Protein AF-A0A7S3JD37-F1 (afdb_monomer)

Structure (mmCIF, N/CA/C/O backbone):
data_AF-A0A7S3JD37-F1
#
_entry.id   AF-A0A7S3JD37-F1
#
loop_
_atom_site.group_PDB
_atom_site.id
_atom_site.type_symbol
_atom_site.label_atom_id
_atom_site.label_alt_id
_atom_site.label_comp_id
_atom_site.label_asym_id
_atom_site.label_entity_id
_atom_site.label_seq_id
_atom_site.pdbx_PDB_ins_code
_atom_site.Cartn_x
_atom_site.Cartn_y
_atom_site.Cartn_z
_atom_site.occupancy
_atom_site.B_iso_or_equiv
_atom_site.auth_seq_id
_atom_site.auth_comp_id
_atom_site.auth_asym_id
_atom_site.auth_atom_id
_atom_site.pdbx_PDB_model_num
ATOM 1 N N . MET A 1 1 ? 4.644 3.543 -20.963 1.00 58.78 1 MET A N 1
ATOM 2 C CA . MET A 1 1 ? 4.903 3.013 -19.615 1.00 58.78 1 MET A CA 1
ATOM 3 C C . MET A 1 1 ? 5.597 4.091 -18.824 1.00 58.78 1 MET A C 1
ATOM 5 O O . MET A 1 1 ? 6.748 4.397 -19.117 1.00 58.78 1 MET A O 1
ATOM 9 N N . VAL A 1 2 ? 4.869 4.712 -17.904 1.00 59.59 2 VAL A N 1
ATOM 10 C CA . VAL A 1 2 ? 5.474 5.562 -16.878 1.00 59.59 2 VAL A CA 1
ATOM 11 C C . VAL A 1 2 ? 6.007 4.606 -15.813 1.00 59.59 2 VAL A C 1
ATOM 13 O O . VAL A 1 2 ? 5.245 3.794 -15.295 1.00 59.59 2 VAL A O 1
ATOM 16 N N . LYS A 1 3 ? 7.319 4.624 -15.580 1.00 72.69 3 LYS A N 1
ATOM 17 C CA . LYS A 1 3 ? 7.977 3.811 -14.552 1.00 72.69 3 LYS A CA 1
ATOM 18 C C . LYS A 1 3 ? 8.224 4.664 -13.318 1.00 72.69 3 LYS A C 1
ATOM 20 O O . LYS A 1 3 ? 8.387 5.875 -13.442 1.00 72.69 3 LYS A O 1
ATOM 25 N N . PHE A 1 4 ? 8.291 4.021 -12.164 1.00 77.31 4 PHE A N 1
ATOM 26 C CA . PHE A 1 4 ? 8.784 4.638 -10.940 1.00 77.31 4 PHE A CA 1
ATOM 27 C C . PHE A 1 4 ? 10.296 4.518 -10.829 1.00 77.31 4 PHE A C 1
ATOM 29 O O . PHE A 1 4 ? 10.854 3.476 -11.181 1.00 77.31 4 PHE A O 1
ATOM 36 N N . THR A 1 5 ? 10.946 5.516 -10.238 1.00 86.62 5 THR A N 1
ATOM 37 C CA . THR A 1 5 ? 12.245 5.289 -9.596 1.00 86.62 5 THR A CA 1
ATOM 38 C C . THR A 1 5 ? 12.064 4.592 -8.248 1.00 86.62 5 THR A C 1
ATOM 40 O O . THR A 1 5 ? 11.005 4.653 -7.613 1.00 86.62 5 THR A O 1
ATOM 43 N N . LYS A 1 6 ? 13.122 3.928 -7.778 1.00 86.94 6 LYS A N 1
ATOM 44 C CA . LYS A 1 6 ? 13.154 3.313 -6.448 1.00 86.94 6 LYS A CA 1
ATOM 45 C C . LYS A 1 6 ? 12.866 4.327 -5.333 1.00 86.94 6 LYS A C 1
ATOM 47 O O . LYS A 1 6 ? 12.146 4.006 -4.391 1.00 86.94 6 LYS A O 1
ATOM 52 N N . GLU A 1 7 ? 13.418 5.533 -5.436 1.00 88.62 7 GLU A N 1
ATOM 53 C CA . GLU A 1 7 ? 13.230 6.594 -4.440 1.00 88.62 7 GLU A CA 1
ATOM 54 C C . GLU A 1 7 ? 11.771 7.071 -4.385 1.00 88.62 7 GLU A C 1
ATOM 56 O O . GLU A 1 7 ? 11.182 7.124 -3.305 1.00 88.62 7 GLU A O 1
ATOM 61 N N . GLU A 1 8 ? 11.151 7.320 -5.544 1.00 88.31 8 GLU A N 1
ATOM 62 C CA . GLU A 1 8 ? 9.734 7.701 -5.626 1.00 88.31 8 GLU A CA 1
ATOM 6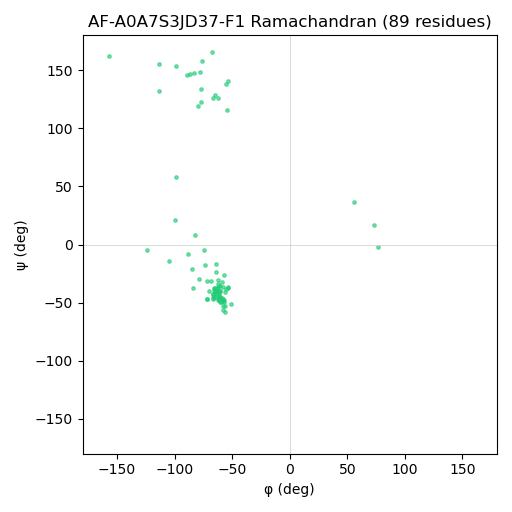3 C C . GLU A 1 8 ? 8.817 6.625 -5.055 1.00 88.31 8 GLU A C 1
ATOM 65 O O . GLU A 1 8 ? 7.853 6.941 -4.358 1.00 88.31 8 GLU A O 1
ATOM 70 N N . TYR A 1 9 ? 9.124 5.356 -5.330 1.00 88.44 9 TYR A N 1
ATOM 71 C CA . TYR A 1 9 ? 8.378 4.236 -4.782 1.00 88.44 9 TYR A CA 1
ATOM 72 C C . TYR A 1 9 ? 8.380 4.277 -3.250 1.00 88.44 9 TYR A C 1
ATOM 74 O O . TYR A 1 9 ? 7.315 4.332 -2.635 1.00 88.44 9 TYR A O 1
ATOM 82 N N . TYR A 1 10 ? 9.560 4.296 -2.624 1.00 87.44 10 TYR A N 1
ATOM 83 C CA . TYR A 1 10 ? 9.643 4.283 -1.162 1.00 87.44 10 TYR A CA 1
ATOM 84 C C . TYR A 1 10 ? 9.047 5.546 -0.539 1.00 87.44 10 TYR A C 1
ATOM 86 O O . TYR A 1 10 ? 8.353 5.438 0.468 1.00 87.44 10 TYR A O 1
ATOM 94 N N . SER A 1 11 ? 9.235 6.714 -1.159 1.00 90.00 11 SER A N 1
ATOM 95 C CA . SER A 1 11 ? 8.644 7.966 -0.678 1.00 90.00 11 SER A CA 1
ATOM 96 C C . SER A 1 11 ? 7.111 7.925 -0.679 1.00 90.00 11 SER A C 1
ATOM 98 O O 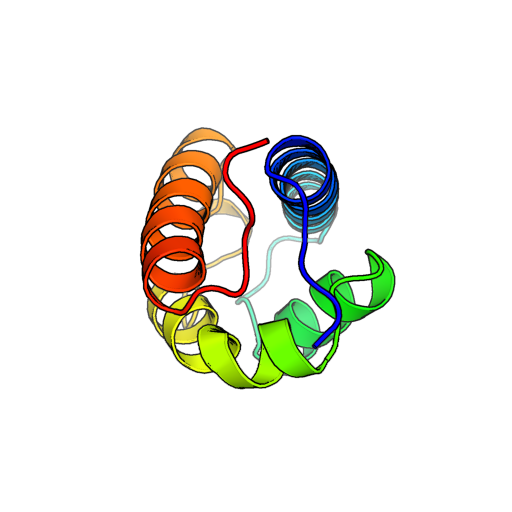. SER A 1 11 ? 6.481 8.337 0.295 1.00 90.00 11 SER A O 1
ATOM 100 N N . LYS A 1 12 ? 6.492 7.368 -1.728 1.00 88.62 12 LYS A N 1
ATOM 101 C CA . LYS A 1 12 ? 5.031 7.199 -1.789 1.00 88.62 12 LYS A CA 1
ATOM 102 C C . LYS A 1 12 ? 4.533 6.206 -0.752 1.00 88.62 12 LYS A C 1
ATOM 104 O O . LYS A 1 12 ? 3.533 6.468 -0.093 1.00 88.62 12 LYS A O 1
ATOM 109 N N . TRP A 1 13 ? 5.233 5.091 -0.574 1.00 86.56 13 TRP A N 1
ATOM 110 C CA . TRP A 1 13 ? 4.849 4.084 0.412 1.00 86.56 13 TRP A CA 1
ATOM 111 C C . TRP A 1 13 ? 5.019 4.545 1.857 1.00 86.56 13 TRP A C 1
ATOM 113 O O . TRP A 1 13 ? 4.213 4.169 2.703 1.00 86.56 13 TRP A O 1
ATOM 123 N N . GLU A 1 14 ? 5.998 5.403 2.137 1.00 88.62 14 GLU A N 1
ATOM 124 C CA . GLU A 1 14 ? 6.117 6.080 3.429 1.00 88.62 14 GLU A CA 1
ATOM 125 C C . GLU A 1 14 ? 4.884 6.955 3.704 1.00 88.62 14 GLU A C 1
ATOM 127 O O . GLU A 1 14 ? 4.283 6.873 4.776 1.00 88.62 14 GLU A O 1
ATOM 132 N N . ALA A 1 15 ? 4.440 7.730 2.710 1.00 89.50 15 ALA A N 1
ATOM 133 C CA . ALA A 1 15 ? 3.241 8.555 2.830 1.00 89.50 15 ALA A CA 1
ATOM 134 C C . ALA A 1 15 ? 1.955 7.715 2.984 1.00 89.50 15 ALA A C 1
ATOM 136 O O . ALA A 1 15 ? 1.094 8.043 3.803 1.00 89.50 15 ALA A O 1
ATOM 137 N N . VAL A 1 16 ? 1.853 6.593 2.264 1.00 88.31 16 VAL A N 1
ATOM 138 C CA . VAL A 1 16 ? 0.765 5.609 2.402 1.00 88.31 16 VAL A CA 1
ATOM 139 C C . VAL A 1 16 ? 0.753 4.997 3.805 1.00 88.31 16 VAL A C 1
ATOM 141 O O . VAL A 1 16 ? -0.299 4.971 4.437 1.00 88.31 16 VAL A O 1
ATOM 144 N N . SER A 1 17 ? 1.905 4.552 4.319 1.00 86.38 17 SER A N 1
ATOM 145 C CA . SER A 1 17 ? 2.033 3.990 5.672 1.00 86.38 17 SER A CA 1
ATOM 146 C C . SER A 1 17 ? 1.551 4.982 6.723 1.00 86.38 17 SER A C 1
ATOM 148 O O . SER A 1 17 ? 0.701 4.655 7.546 1.00 86.38 17 SER A O 1
ATOM 150 N N . LYS A 1 18 ? 1.998 6.236 6.618 1.00 87.81 18 LYS A N 1
ATOM 151 C CA . LYS A 1 18 ? 1.573 7.303 7.521 1.00 87.81 18 LYS A CA 1
ATOM 152 C C . LYS A 1 18 ? 0.063 7.550 7.464 1.00 87.81 18 LYS A C 1
ATOM 154 O O . LYS A 1 18 ? -0.568 7.745 8.497 1.00 87.81 18 LYS A O 1
ATOM 159 N N . LYS A 1 19 ? -0.540 7.505 6.270 1.00 87.75 19 LYS A N 1
ATOM 160 C CA . LYS A 1 19 ? -1.997 7.623 6.107 1.00 87.75 19 LYS A CA 1
ATOM 161 C C . LYS A 1 19 ? -2.754 6.479 6.770 1.00 87.75 19 LYS A C 1
ATOM 163 O O . LYS A 1 19 ? -3.809 6.729 7.353 1.00 87.75 19 LYS A O 1
ATOM 168 N N . PHE A 1 20 ? -2.235 5.254 6.706 1.00 84.06 20 PHE A N 1
ATOM 169 C CA . PHE A 1 20 ? -2.807 4.135 7.452 1.00 84.06 20 PHE A CA 1
ATOM 170 C C . PHE A 1 20 ? -2.749 4.399 8.959 1.00 84.06 20 PHE A C 1
ATOM 172 O O . PHE A 1 20 ? -3.789 4.316 9.599 1.00 84.06 20 PHE A O 1
ATOM 179 N N . GLU A 1 21 ? -1.610 4.830 9.504 1.00 83.88 21 GLU A N 1
ATOM 180 C CA . GLU A 1 21 ? -1.473 5.146 10.937 1.00 83.88 21 GLU A CA 1
ATOM 181 C C . GLU A 1 21 ? -2.393 6.286 11.412 1.00 83.88 21 GLU A C 1
ATOM 183 O O . GLU A 1 21 ? -2.902 6.259 12.532 1.00 83.88 21 GLU A O 1
ATOM 188 N N . GLU A 1 22 ? -2.623 7.296 10.568 1.00 85.81 22 GLU A N 1
ATOM 189 C CA . GLU A 1 22 ? -3.547 8.401 10.858 1.00 85.81 22 GLU A CA 1
ATOM 190 C C . GLU A 1 22 ? -5.025 7.986 10.764 1.00 85.81 22 GLU A C 1
ATOM 192 O O . GLU A 1 22 ? -5.904 8.693 11.270 1.00 85.81 22 GLU A O 1
ATOM 197 N N . THR A 1 23 ? -5.322 6.862 10.107 1.00 83.56 23 THR A N 1
ATOM 198 C CA . THR A 1 23 ? -6.695 6.396 9.927 1.00 83.56 23 THR A CA 1
ATOM 199 C C . THR A 1 23 ? -7.208 5.7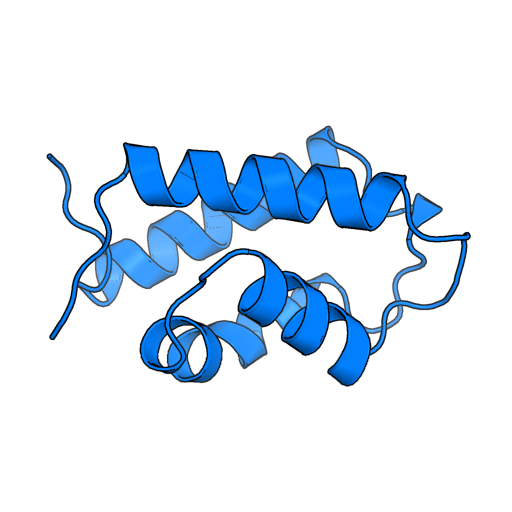57 11.222 1.00 83.56 23 THR A C 1
ATOM 201 O O . THR A 1 23 ? -6.512 4.939 11.821 1.00 83.56 23 THR A O 1
ATOM 204 N N . PRO A 1 24 ? -8.433 6.089 11.680 1.00 84.25 24 PRO A N 1
ATOM 205 C CA . PRO A 1 24 ? -9.019 5.453 12.853 1.00 84.25 24 PRO A CA 1
ATOM 206 C C . PRO A 1 24 ? -9.018 3.929 12.738 1.00 84.25 24 PRO A C 1
ATOM 208 O O . PRO A 1 24 ? -9.315 3.392 11.664 1.00 84.25 24 PRO A O 1
ATOM 211 N N . ASP A 1 25 ? -8.737 3.246 13.854 1.00 83.25 25 ASP A N 1
ATOM 212 C CA . ASP A 1 25 ? -8.709 1.786 13.871 1.00 83.25 25 ASP A CA 1
ATOM 213 C C . ASP A 1 25 ? -10.033 1.218 13.352 1.00 83.25 25 ASP A C 1
ATOM 215 O O . ASP A 1 25 ? -11.117 1.458 13.891 1.00 83.25 25 ASP A O 1
ATOM 219 N N . SER A 1 26 ? -9.922 0.520 12.232 1.00 84.25 26 SER A N 1
ATOM 220 C CA . SER A 1 26 ? -11.023 -0.049 11.477 1.00 84.25 26 SER A CA 1
ATOM 221 C C . SER A 1 26 ? -10.491 -1.203 10.638 1.00 84.25 26 SER A C 1
ATOM 223 O O . SER A 1 26 ? -9.282 -1.339 10.429 1.00 84.25 26 SER A O 1
ATOM 225 N N . THR A 1 27 ? -11.392 -2.064 10.176 1.00 87.62 27 THR A N 1
ATOM 226 C CA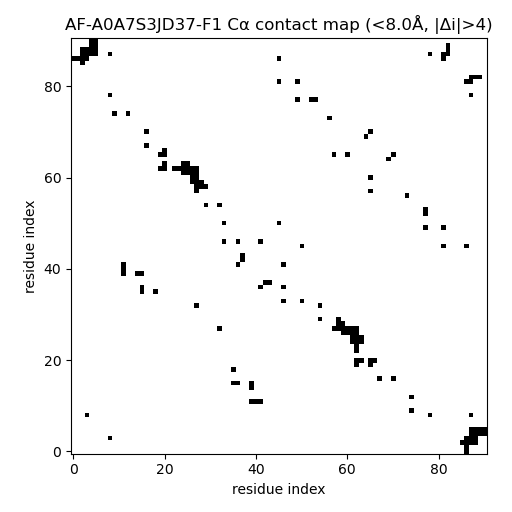 . THR A 1 27 ? -11.032 -3.110 9.220 1.00 87.62 27 THR A CA 1
ATOM 227 C C . THR A 1 27 ? -10.649 -2.458 7.898 1.00 87.62 27 THR A C 1
ATOM 229 O O . THR A 1 27 ? -11.431 -1.686 7.339 1.00 87.62 27 THR A O 1
ATOM 232 N N . VAL A 1 28 ? -9.462 -2.777 7.392 1.00 85.81 28 VAL A N 1
ATOM 233 C CA . VAL A 1 28 ? -8.977 -2.241 6.123 1.00 85.81 28 VAL A CA 1
ATOM 234 C C . VAL A 1 28 ? -9.863 -2.748 4.986 1.00 85.81 28 VAL A C 1
ATOM 236 O O . VAL A 1 28 ? -10.119 -3.944 4.858 1.00 85.81 28 VAL A O 1
ATOM 239 N N . THR A 1 29 ? -10.351 -1.826 4.155 1.00 86.44 29 THR A N 1
ATOM 240 C CA . THR A 1 29 ? -11.221 -2.144 3.014 1.00 86.44 29 THR A CA 1
ATOM 241 C C . THR A 1 29 ? -10.539 -1.851 1.685 1.00 86.44 29 THR A C 1
ATOM 243 O O . THR A 1 29 ? -9.674 -0.980 1.592 1.00 86.44 29 THR A O 1
ATOM 246 N N . ARG A 1 30 ? -10.978 -2.540 0.623 1.00 86.31 30 ARG A N 1
ATOM 247 C CA . ARG A 1 30 ? -10.499 -2.311 -0.751 1.00 86.31 30 ARG A CA 1
ATOM 248 C C . ARG A 1 30 ? -10.560 -0.842 -1.158 1.00 86.31 30 ARG A C 1
ATOM 250 O O . ARG A 1 30 ? -9.565 -0.297 -1.625 1.00 86.31 30 ARG A O 1
ATOM 257 N N . ASP A 1 31 ? -11.711 -0.208 -0.967 1.00 87.56 31 ASP A N 1
ATOM 258 C CA . ASP A 1 31 ? -11.912 1.188 -1.353 1.00 87.56 31 ASP A CA 1
ATOM 259 C C . ASP A 1 31 ? -10.991 2.139 -0.582 1.00 87.56 31 ASP A C 1
ATOM 261 O O . ASP A 1 31 ? -10.447 3.069 -1.169 1.00 87.56 31 ASP A O 1
ATOM 265 N N . GLN A 1 32 ? -10.747 1.874 0.704 1.00 86.69 32 GLN A N 1
ATOM 266 C CA . GLN A 1 32 ? -9.835 2.676 1.520 1.00 86.69 32 GLN A CA 1
ATOM 267 C C . GLN A 1 32 ? -8.387 2.552 1.045 1.00 86.69 32 GLN A C 1
ATOM 269 O O . GLN A 1 32 ? -7.710 3.561 0.876 1.00 86.69 32 GLN A O 1
ATOM 274 N N . VAL A 1 33 ? -7.914 1.330 0.790 1.00 88.06 33 VAL A N 1
ATOM 275 C CA . VAL A 1 33 ? -6.551 1.101 0.292 1.00 88.06 33 VAL A CA 1
ATOM 276 C C . VAL A 1 33 ? -6.368 1.764 -1.070 1.00 88.06 33 VAL A C 1
ATOM 278 O O . VAL A 1 33 ? -5.382 2.465 -1.286 1.00 88.06 33 VAL A O 1
ATOM 281 N N . ARG A 1 34 ? -7.333 1.584 -1.980 1.00 89.38 34 ARG A N 1
ATOM 282 C CA . ARG A 1 34 ? -7.307 2.214 -3.304 1.00 89.38 34 ARG A CA 1
ATOM 283 C C . ARG A 1 34 ? -7.295 3.736 -3.187 1.00 89.38 34 ARG A C 1
ATOM 285 O O . ARG A 1 34 ? -6.448 4.365 -3.809 1.00 89.38 34 ARG A O 1
ATOM 292 N N . GLY A 1 35 ? -8.166 4.296 -2.348 1.00 90.44 35 GLY A N 1
ATOM 293 C CA . GLY A 1 35 ? -8.237 5.731 -2.092 1.00 90.44 35 GLY A CA 1
ATOM 294 C C . GLY A 1 35 ? -6.918 6.294 -1.568 1.00 90.44 35 GLY A C 1
ATOM 295 O O . GLY A 1 35 ? -6.417 7.261 -2.127 1.00 90.44 35 GLY A O 1
ATOM 296 N N . ILE A 1 36 ? -6.293 5.642 -0.580 1.00 89.50 36 ILE A N 1
ATOM 297 C CA . ILE A 1 36 ? -4.996 6.074 -0.034 1.00 89.50 36 ILE A CA 1
ATOM 298 C C . ILE A 1 36 ? -3.900 6.028 -1.111 1.00 89.50 36 ILE A C 1
ATOM 300 O O . ILE A 1 36 ? -3.080 6.941 -1.187 1.00 89.50 36 ILE A O 1
ATOM 304 N N . LEU A 1 37 ? -3.867 4.994 -1.957 1.00 89.19 37 LEU A N 1
ATOM 305 C CA . LEU A 1 37 ? -2.891 4.899 -3.050 1.00 89.19 37 LEU A CA 1
ATOM 306 C C . LEU A 1 37 ? -3.105 6.006 -4.097 1.00 89.19 37 LEU A C 1
ATOM 308 O O . LEU A 1 37 ? -2.142 6.647 -4.519 1.00 89.19 37 LEU A O 1
ATOM 312 N N . GLU A 1 38 ? -4.356 6.263 -4.482 1.00 90.12 38 GLU A N 1
ATOM 313 C CA . GLU A 1 38 ? -4.724 7.324 -5.427 1.00 90.12 38 GLU A CA 1
ATOM 314 C C . GLU A 1 38 ? -4.412 8.725 -4.858 1.00 90.12 38 GLU A C 1
ATOM 316 O O . GLU A 1 38 ? -3.857 9.560 -5.570 1.00 90.12 38 GLU A O 1
ATOM 321 N N . GLU A 1 39 ? -4.670 8.968 -3.567 1.00 90.31 39 GLU A N 1
ATOM 322 C CA . GLU A 1 39 ? -4.342 10.224 -2.868 1.00 90.31 39 GLU A CA 1
ATOM 323 C C . GLU A 1 39 ? -2.832 10.504 -2.774 1.00 90.31 39 GLU A C 1
ATOM 325 O O . GLU A 1 39 ? -2.437 11.660 -2.635 1.00 90.31 39 GLU A O 1
ATOM 330 N N . ASN A 1 40 ? -1.986 9.471 -2.848 1.00 87.62 40 ASN A N 1
ATOM 331 C CA . ASN A 1 40 ? -0.521 9.587 -2.783 1.00 87.62 40 ASN A CA 1
ATOM 332 C C . ASN A 1 40 ? 0.150 9.532 -4.171 1.00 87.62 40 ASN A C 1
ATOM 334 O O . ASN A 1 40 ? 1.348 9.237 -4.297 1.00 87.62 40 ASN A O 1
ATOM 338 N N . ASP A 1 41 ? -0.612 9.827 -5.229 1.00 85.94 41 ASP A N 1
ATOM 339 C CA . ASP A 1 41 ? -0.142 9.866 -6.615 1.00 85.94 41 ASP A CA 1
ATOM 340 C C . ASP A 1 41 ? 0.506 8.534 -7.055 1.00 85.94 41 ASP A C 1
ATOM 342 O O . ASP A 1 41 ? 1.518 8.524 -7.766 1.00 85.94 41 ASP A O 1
ATOM 346 N N . VAL A 1 42 ? -0.010 7.389 -6.595 1.00 85.69 42 VAL A N 1
ATOM 347 C CA . VAL A 1 42 ? 0.389 6.081 -7.133 1.00 85.69 42 VAL A CA 1
ATOM 348 C C . VAL A 1 42 ? -0.321 5.897 -8.490 1.00 85.69 42 VAL A C 1
ATOM 350 O O . VAL A 1 42 ? -1.547 5.970 -8.550 1.00 85.69 42 VAL A O 1
ATOM 353 N N . PRO A 1 43 ? 0.397 5.672 -9.609 1.00 84.00 43 PRO A N 1
ATOM 354 C CA . PRO A 1 43 ? -0.170 5.477 -10.932 1.00 84.00 43 PRO A CA 1
ATOM 355 C C . PRO A 1 43 ? -1.182 4.339 -10.961 1.00 84.00 43 PRO A C 1
ATOM 357 O O . PRO A 1 43 ? -0.923 3.245 -10.456 1.00 84.00 43 PRO A O 1
ATOM 360 N N . ALA A 1 44 ? -2.289 4.569 -11.662 1.00 83.25 44 ALA A N 1
ATOM 361 C CA . ALA A 1 44 ? -3.350 3.583 -11.825 1.00 83.25 44 ALA A CA 1
ATOM 362 C C . ALA A 1 44 ? -2.846 2.252 -12.412 1.00 83.25 44 ALA A C 1
ATOM 364 O O . ALA A 1 44 ? -3.258 1.204 -11.939 1.00 83.25 44 ALA A O 1
ATOM 365 N N . GLU A 1 45 ? -1.900 2.268 -13.364 1.00 82.25 45 GLU A N 1
ATOM 366 C CA . GLU A 1 45 ? -1.309 1.034 -13.921 1.00 82.25 45 GLU A CA 1
ATOM 367 C C . GLU A 1 45 ? -0.606 0.183 -12.847 1.00 82.25 45 GLU A C 1
ATOM 369 O O . GLU A 1 45 ? -0.648 -1.049 -12.894 1.00 82.25 45 GLU A O 1
ATOM 374 N N . PHE A 1 46 ? 0.032 0.832 -11.867 1.00 83.88 46 PHE A N 1
ATOM 375 C CA . PHE A 1 46 ? 0.689 0.152 -10.755 1.00 83.88 46 PHE A CA 1
ATOM 376 C C . PHE A 1 46 ? -0.339 -0.448 -9.800 1.00 83.88 46 PHE A C 1
ATOM 378 O O . PHE A 1 46 ? -0.221 -1.621 -9.443 1.00 83.88 46 PHE A O 1
ATOM 385 N N . ILE A 1 47 ? -1.354 0.347 -9.439 1.00 85.94 47 ILE A N 1
ATOM 386 C CA . ILE A 1 47 ? -2.483 -0.102 -8.624 1.00 85.94 47 ILE A CA 1
ATOM 387 C C . ILE A 1 47 ? -3.128 -1.300 -9.319 1.00 85.94 47 ILE A C 1
ATOM 389 O O . ILE A 1 47 ? -3.097 -2.389 -8.776 1.00 85.94 47 ILE A O 1
ATOM 393 N N . ASP A 1 48 ? -3.595 -1.187 -10.555 1.00 84.88 48 ASP A N 1
ATOM 394 C CA . ASP A 1 48 ? -4.291 -2.284 -11.237 1.00 84.88 48 ASP A CA 1
ATOM 395 C C . ASP A 1 48 ? -3.437 -3.562 -11.368 1.00 84.88 48 ASP A C 1
ATOM 397 O O . ASP A 1 48 ? -3.972 -4.668 -11.287 1.00 84.88 48 ASP A O 1
ATOM 401 N N . SER A 1 49 ? -2.112 -3.434 -11.501 1.00 83.62 49 SER A N 1
ATOM 402 C CA . SER A 1 49 ? -1.205 -4.587 -11.614 1.00 83.62 49 SER A CA 1
ATOM 403 C C . SER A 1 49 ? -0.883 -5.265 -10.274 1.00 83.62 49 SER A C 1
ATOM 405 O O . SER A 1 49 ? -0.620 -6.464 -10.256 1.00 83.62 49 SER A O 1
ATOM 407 N N . HIS A 1 50 ? -0.883 -4.525 -9.158 1.00 81.56 50 HIS A N 1
ATOM 408 C CA . HIS A 1 50 ? -0.396 -5.011 -7.853 1.00 81.56 50 HIS A CA 1
ATOM 409 C C . HIS A 1 50 ? -1.425 -4.904 -6.723 1.00 81.56 50 HIS A C 1
ATOM 411 O O . HIS A 1 50 ? -1.191 -5.412 -5.631 1.00 81.56 50 HIS A O 1
ATOM 417 N N . PHE A 1 51 ? -2.595 -4.317 -6.974 1.00 83.50 51 PHE A N 1
ATOM 418 C CA . PHE A 1 51 ? -3.660 -4.139 -5.989 1.00 83.50 51 PHE A CA 1
ATOM 419 C C . PHE A 1 51 ? -4.185 -5.477 -5.474 1.00 83.50 51 PHE A C 1
ATOM 421 O O . PHE A 1 51 ? -4.564 -5.574 -4.316 1.00 83.50 51 PHE A O 1
ATOM 428 N N . GLY A 1 52 ? -4.153 -6.531 -6.294 1.00 83.31 52 GLY A N 1
ATOM 429 C CA . GLY A 1 52 ? -4.439 -7.891 -5.831 1.00 83.31 52 GLY A CA 1
ATOM 430 C C . GLY A 1 52 ? -3.496 -8.328 -4.706 1.00 83.31 52 GLY A C 1
ATOM 431 O O . GLY A 1 52 ? -3.965 -8.684 -3.633 1.00 83.31 52 GLY A O 1
ATOM 432 N N . ALA A 1 53 ? -2.183 -8.208 -4.921 1.00 83.44 53 ALA A N 1
ATOM 433 C CA . ALA A 1 53 ? -1.168 -8.563 -3.926 1.00 83.44 53 ALA A CA 1
ATOM 434 C C . ALA A 1 53 ? -1.220 -7.654 -2.688 1.00 83.44 53 ALA A C 1
ATOM 436 O O . ALA A 1 53 ? -1.059 -8.121 -1.563 1.00 83.44 53 ALA A O 1
ATOM 437 N N . VAL A 1 54 ? -1.500 -6.362 -2.894 1.00 83.62 54 VAL A N 1
ATOM 438 C CA . VAL A 1 54 ? -1.764 -5.407 -1.812 1.00 83.62 54 VAL A CA 1
ATOM 439 C C . VAL A 1 54 ? -2.912 -5.897 -0.939 1.00 83.62 54 VAL A C 1
ATOM 441 O O . VAL A 1 54 ? -2.772 -5.996 0.276 1.00 83.62 54 VAL A O 1
ATOM 444 N N . MET A 1 55 ? -4.041 -6.218 -1.570 1.00 84.25 55 MET A N 1
ATOM 445 C CA . MET A 1 55 ? -5.244 -6.640 -0.874 1.00 84.25 55 MET A CA 1
ATOM 446 C C . MET A 1 55 ? -5.057 -7.980 -0.180 1.00 84.25 55 MET A C 1
ATOM 448 O O . MET A 1 55 ? -5.438 -8.075 0.971 1.00 84.25 55 MET A O 1
ATOM 452 N N . ASP A 1 56 ? -4.413 -8.970 -0.793 1.00 84.19 56 ASP A N 1
ATOM 453 C CA . ASP A 1 56 ? -4.153 -10.255 -0.127 1.00 84.19 56 ASP A CA 1
ATOM 454 C C . ASP A 1 56 ? -3.359 -10.093 1.183 1.00 84.19 56 ASP A C 1
ATOM 456 O O . ASP A 1 56 ? -3.491 -10.910 2.094 1.00 84.19 56 ASP A O 1
ATOM 460 N N . TYR A 1 57 ? -2.562 -9.024 1.309 1.00 79.62 57 TYR A N 1
ATOM 461 C CA . TYR A 1 57 ? -1.809 -8.735 2.525 1.00 79.62 57 TYR A CA 1
ATOM 462 C C . TYR A 1 57 ? -2.614 -7.995 3.602 1.00 79.62 57 TYR A C 1
ATOM 464 O O . TYR A 1 57 ? -2.393 -8.241 4.791 1.00 79.62 57 TYR A O 1
ATOM 472 N N . VAL A 1 58 ? -3.492 -7.062 3.215 1.00 81.69 58 VAL A N 1
ATOM 473 C CA . VAL A 1 58 ? -4.216 -6.172 4.149 1.00 81.69 58 VAL A CA 1
ATOM 474 C C . VAL A 1 58 ? -5.688 -6.544 4.350 1.00 81.69 58 VAL A C 1
ATOM 476 O O . VAL A 1 58 ? -6.312 -6.055 5.289 1.00 81.69 58 VAL A O 1
ATOM 479 N N . ASP A 1 59 ? -6.259 -7.396 3.498 1.00 82.50 59 ASP A N 1
ATOM 480 C CA . ASP A 1 59 ? -7.663 -7.805 3.565 1.00 82.50 59 ASP A CA 1
ATOM 481 C C . ASP A 1 59 ? -7.944 -8.537 4.879 1.00 82.50 59 ASP A C 1
ATOM 483 O O . ASP A 1 59 ? -7.259 -9.487 5.261 1.00 82.50 59 ASP A O 1
ATOM 487 N N . GLY A 1 60 ? -8.953 -8.056 5.603 1.00 75.44 60 GLY A N 1
ATOM 488 C CA . GLY A 1 60 ? -9.331 -8.593 6.908 1.00 75.44 60 GLY A CA 1
ATOM 489 C C . GLY A 1 60 ? -8.427 -8.191 8.077 1.00 75.44 60 GLY A C 1
ATOM 490 O O . GLY A 1 60 ? -8.761 -8.549 9.206 1.00 75.44 60 GLY A O 1
ATOM 491 N N . LYS A 1 61 ? -7.345 -7.431 7.852 1.00 84.06 61 LYS A N 1
ATOM 492 C CA . LYS A 1 61 ? -6.526 -6.861 8.933 1.00 84.06 61 LYS A CA 1
ATOM 493 C C . LYS A 1 61 ? -7.126 -5.561 9.460 1.00 84.06 61 LYS A C 1
ATOM 495 O O . LYS A 1 61 ? -7.738 -4.782 8.720 1.00 84.06 61 LYS A O 1
ATOM 500 N N . HIS A 1 62 ? -6.940 -5.315 10.749 1.00 87.00 62 HIS A N 1
ATOM 501 C CA . HIS A 1 62 ? -7.181 -4.008 11.347 1.00 87.00 62 HIS A CA 1
ATOM 502 C C . HIS A 1 62 ? -6.026 -3.054 11.043 1.00 87.00 62 HIS A C 1
ATOM 504 O O . HIS A 1 62 ? -4.871 -3.464 10.958 1.00 87.00 62 HIS A O 1
ATOM 510 N N . VAL A 1 63 ? -6.333 -1.762 10.918 1.00 83.38 63 VAL A N 1
ATOM 511 C CA . VAL A 1 63 ? -5.317 -0.710 10.747 1.00 83.38 63 VAL A CA 1
ATOM 512 C C . VAL A 1 63 ? -4.261 -0.764 11.859 1.00 83.38 63 VAL A C 1
ATOM 514 O O . VAL A 1 63 ? -3.078 -0.609 11.578 1.00 83.38 63 VAL A O 1
ATOM 517 N N . SER A 1 64 ? -4.652 -1.068 13.101 1.00 84.12 64 SER A N 1
ATOM 518 C CA . SER A 1 64 ? -3.715 -1.255 14.220 1.00 84.12 64 SER A CA 1
ATOM 519 C C . SER A 1 64 ? -2.742 -2.434 14.073 1.00 84.12 64 SER A C 1
ATOM 521 O O . SER A 1 64 ? -1.737 -2.466 14.779 1.00 84.12 64 SER A O 1
ATOM 523 N N . GLU A 1 65 ? -3.007 -3.384 13.173 1.00 85.19 65 GLU A N 1
ATOM 524 C CA . GLU A 1 65 ? -2.101 -4.495 12.842 1.00 85.19 65 GLU A CA 1
ATOM 525 C C . GLU A 1 65 ? -1.115 -4.136 11.717 1.00 85.19 65 GLU A C 1
ATOM 527 O O . GLU A 1 65 ? -0.215 -4.916 11.414 1.00 85.19 65 GLU A O 1
ATOM 532 N N . LEU A 1 66 ? -1.287 -2.977 11.073 1.00 83.44 66 LEU A N 1
ATOM 533 C CA . LEU A 1 66 ? -0.423 -2.470 10.007 1.00 83.44 66 LEU A CA 1
ATOM 534 C C . LEU A 1 66 ? 0.569 -1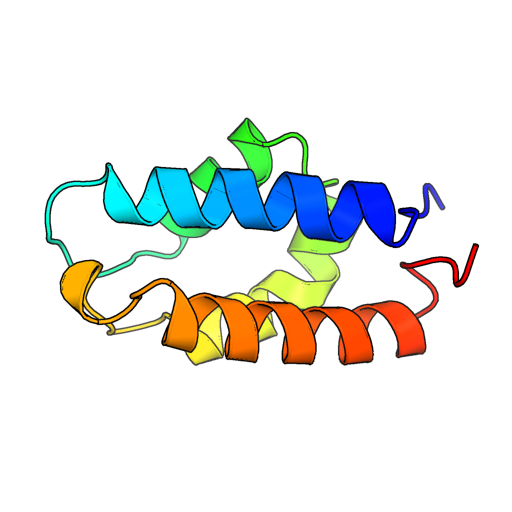.442 10.560 1.00 83.44 66 LEU A C 1
ATOM 536 O O . LEU A 1 66 ? 0.607 -0.294 10.122 1.00 83.44 66 LEU A O 1
ATOM 540 N N . ASP A 1 67 ? 1.368 -1.855 11.54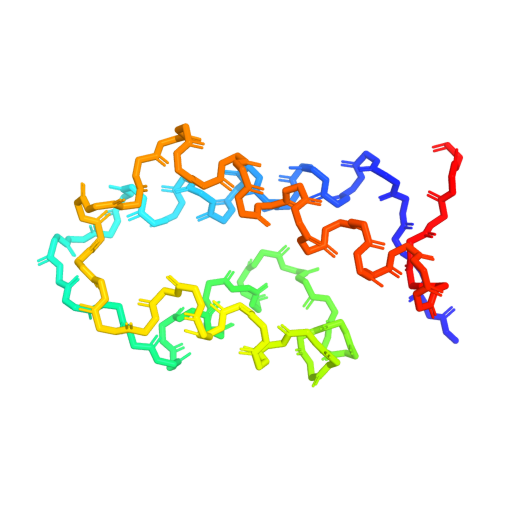0 1.00 79.88 67 ASP A N 1
ATOM 541 C CA . ASP A 1 67 ? 2.443 -1.024 12.079 1.00 79.88 67 ASP A CA 1
ATOM 542 C C . ASP A 1 67 ? 3.576 -0.806 11.053 1.00 79.88 67 ASP A C 1
ATOM 544 O O . ASP A 1 67 ? 3.671 -1.499 10.035 1.00 79.88 67 ASP A O 1
ATOM 548 N N . GLU A 1 68 ? 4.461 0.158 11.326 1.00 82.19 68 GLU A N 1
ATOM 549 C CA . GLU A 1 68 ? 5.563 0.540 10.432 1.00 82.19 68 GLU A CA 1
ATOM 550 C C . GLU A 1 68 ? 6.449 -0.651 10.006 1.00 82.19 68 GLU A C 1
ATOM 552 O O . GLU A 1 68 ? 6.901 -0.705 8.860 1.00 82.19 68 GLU A O 1
ATOM 557 N N . GLU A 1 69 ? 6.704 -1.622 10.889 1.00 84.50 69 GLU A N 1
ATOM 558 C CA . GLU A 1 69 ? 7.530 -2.796 10.582 1.00 84.50 69 GLU A CA 1
ATOM 559 C C . GLU A 1 69 ? 6.795 -3.755 9.638 1.00 84.50 69 GLU A C 1
ATOM 561 O O . GLU A 1 69 ? 7.346 -4.163 8.608 1.00 84.50 69 GLU A O 1
ATOM 566 N N . THR A 1 70 ? 5.526 -4.042 9.938 1.00 84.38 70 THR A N 1
ATOM 567 C CA . THR A 1 70 ? 4.636 -4.855 9.096 1.00 84.38 70 THR A CA 1
ATOM 568 C C . THR A 1 70 ? 4.488 -4.240 7.700 1.00 84.38 70 THR A C 1
ATOM 570 O O . THR A 1 70 ? 4.665 -4.919 6.682 1.00 84.38 70 THR A O 1
ATOM 573 N N . MET A 1 71 ? 4.259 -2.927 7.634 1.00 84.00 71 MET A N 1
ATOM 574 C CA . MET A 1 71 ? 4.151 -2.181 6.381 1.00 84.00 71 MET A CA 1
ATOM 575 C C . MET A 1 71 ? 5.470 -2.167 5.603 1.00 84.00 71 MET A C 1
ATOM 577 O O . MET A 1 71 ? 5.452 -2.343 4.389 1.00 84.00 71 MET A O 1
ATOM 581 N N . LYS A 1 72 ? 6.632 -2.041 6.257 1.00 85.00 72 LYS A N 1
ATOM 582 C CA . LYS A 1 72 ? 7.941 -2.098 5.577 1.00 85.00 72 LYS A CA 1
ATOM 583 C C . LYS A 1 72 ? 8.190 -3.433 4.879 1.00 85.00 72 LYS A C 1
ATOM 585 O O . LYS A 1 72 ? 8.677 -3.433 3.746 1.00 85.00 72 LYS A O 1
ATOM 590 N N . GLY A 1 73 ? 7.868 -4.552 5.532 1.00 84.62 73 GLY A N 1
ATOM 591 C CA . GLY A 1 73 ? 8.004 -5.887 4.938 1.00 84.62 73 GLY A CA 1
ATOM 592 C C . GLY A 1 73 ? 7.135 -6.036 3.691 1.00 84.62 73 GLY A C 1
ATOM 593 O O . GLY A 1 73 ? 7.626 -6.365 2.613 1.00 84.62 73 GLY A O 1
ATOM 594 N N . PHE A 1 74 ? 5.868 -5.662 3.820 1.00 84.56 74 PHE A N 1
ATOM 595 C CA . PHE A 1 74 ? 4.900 -5.634 2.731 1.00 84.56 74 PHE A CA 1
ATOM 596 C C . PHE A 1 74 ? 5.318 -4.753 1.542 1.00 84.56 74 PHE A C 1
ATOM 598 O O . PHE A 1 74 ? 5.319 -5.190 0.389 1.00 84.56 74 PHE A O 1
ATOM 605 N N . VAL A 1 75 ? 5.730 -3.514 1.821 1.00 86.25 75 VAL A N 1
ATOM 606 C CA . VAL A 1 75 ? 6.224 -2.560 0.818 1.00 86.25 75 VAL A CA 1
ATOM 607 C C . VAL A 1 75 ? 7.423 -3.140 0.075 1.00 86.25 75 VAL A C 1
ATOM 609 O O . VAL A 1 75 ? 7.565 -2.928 -1.131 1.00 86.25 75 VAL A O 1
ATOM 612 N N . HIS A 1 76 ? 8.287 -3.887 0.761 1.00 88.50 76 HIS A N 1
ATOM 613 C CA . HIS A 1 76 ? 9.418 -4.556 0.133 1.00 88.50 76 HIS A CA 1
ATOM 614 C C . HIS A 1 76 ? 8.988 -5.721 -0.775 1.00 88.50 76 HIS A C 1
ATOM 616 O O . HIS A 1 76 ? 9.526 -5.859 -1.872 1.00 88.50 76 HIS A O 1
ATOM 622 N N . GLU A 1 77 ? 8.001 -6.528 -0.382 1.00 87.31 77 GLU A N 1
ATOM 623 C CA . GLU A 1 77 ? 7.488 -7.623 -1.223 1.00 87.31 77 GLU A CA 1
ATOM 624 C C . GLU A 1 77 ? 6.835 -7.110 -2.516 1.00 87.31 77 GLU A C 1
ATOM 626 O O . GLU A 1 77 ? 7.106 -7.622 -3.611 1.00 87.31 77 GLU A O 1
ATOM 631 N N . ILE A 1 78 ? 6.038 -6.041 -2.422 1.00 85.25 78 ILE A N 1
ATOM 632 C CA . ILE A 1 78 ? 5.465 -5.386 -3.604 1.00 85.25 78 ILE A CA 1
ATOM 633 C C . ILE A 1 78 ? 6.563 -4.785 -4.479 1.00 85.25 78 ILE A C 1
ATOM 635 O O . ILE A 1 78 ? 6.485 -4.882 -5.704 1.00 85.25 78 ILE A O 1
ATOM 639 N N . PHE A 1 79 ? 7.593 -4.191 -3.872 1.00 87.50 79 PHE A N 1
ATOM 640 C CA . PHE A 1 79 ? 8.709 -3.598 -4.603 1.00 87.50 79 PHE A CA 1
ATOM 641 C C . PHE A 1 79 ? 9.393 -4.636 -5.488 1.00 87.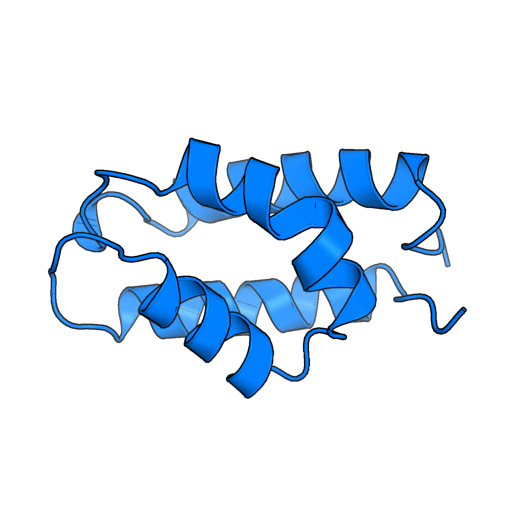50 79 PHE A C 1
ATOM 643 O O . PHE A 1 79 ? 9.615 -4.382 -6.671 1.00 87.50 79 PHE A O 1
ATOM 650 N N . VAL A 1 80 ? 9.713 -5.806 -4.925 1.00 86.88 80 VAL A N 1
ATOM 651 C CA . VAL A 1 80 ? 10.362 -6.897 -5.663 1.00 86.88 80 VAL A CA 1
ATOM 652 C C . VAL A 1 80 ? 9.478 -7.338 -6.828 1.00 86.88 80 VAL A C 1
ATOM 654 O O . VAL A 1 80 ? 9.946 -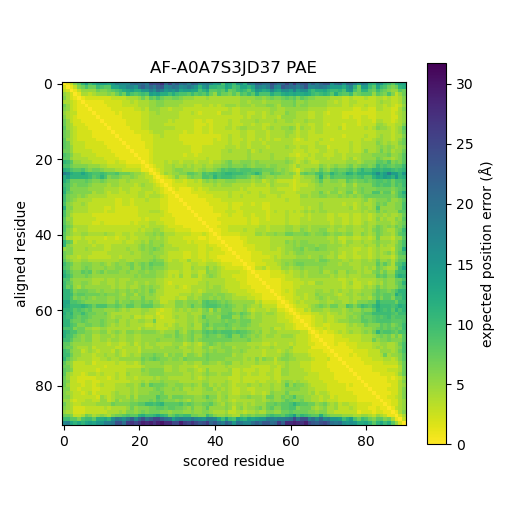7.340 -7.964 1.00 86.88 80 VAL A O 1
ATOM 657 N N . SER A 1 81 ? 8.191 -7.584 -6.575 1.00 84.19 81 SER A N 1
ATOM 658 C CA . SER A 1 81 ? 7.236 -8.016 -7.606 1.00 84.19 81 SER A CA 1
ATOM 659 C C . SER A 1 81 ? 7.095 -6.990 -8.741 1.00 84.19 81 SER A C 1
ATOM 661 O O . SER A 1 81 ? 7.166 -7.328 -9.924 1.00 84.19 81 SER A O 1
ATOM 663 N N . ALA A 1 82 ? 6.971 -5.706 -8.401 1.00 83.38 82 ALA A N 1
ATOM 664 C CA . ALA A 1 82 ? 6.830 -4.632 -9.379 1.00 83.38 82 ALA A CA 1
ATOM 665 C C . ALA A 1 82 ? 8.125 -4.345 -10.153 1.00 83.38 82 ALA A C 1
ATOM 667 O O . ALA A 1 82 ? 8.081 -3.966 -11.329 1.00 83.38 82 ALA A O 1
ATOM 668 N N . LYS A 1 83 ? 9.284 -4.549 -9.518 1.00 85.31 83 LYS A N 1
ATOM 669 C CA . LYS A 1 83 ? 10.593 -4.507 -10.173 1.00 85.31 83 LYS A CA 1
ATOM 670 C C . LYS A 1 83 ? 10.742 -5.652 -11.173 1.00 85.31 83 LYS A C 1
ATOM 672 O O . LYS A 1 83 ? 11.157 -5.406 -12.304 1.00 85.31 83 LYS A O 1
ATOM 677 N N . GLU A 1 84 ? 10.356 -6.873 -10.806 1.00 86.31 84 GLU A N 1
ATOM 678 C CA . GLU A 1 84 ? 10.348 -8.029 -11.716 1.00 86.31 84 GLU A CA 1
ATOM 679 C C . GLU A 1 84 ? 9.392 -7.824 -12.901 1.00 86.31 84 GLU A C 1
ATOM 681 O O . GLU A 1 84 ? 9.712 -8.204 -14.028 1.00 86.31 84 GLU A O 1
ATOM 686 N N . ALA A 1 85 ? 8.270 -7.132 -12.683 1.00 83.06 85 ALA A N 1
ATOM 687 C CA . ALA A 1 85 ? 7.341 -6.716 -13.736 1.00 83.06 85 ALA A CA 1
ATOM 688 C C . ALA A 1 85 ? 7.850 -5.542 -14.606 1.00 83.06 85 ALA A C 1
ATOM 690 O O . ALA A 1 85 ? 7.191 -5.158 -15.574 1.00 83.06 85 ALA A O 1
ATOM 691 N N . GLY A 1 86 ? 9.009 -4.951 -14.289 1.00 83.44 86 GLY A N 1
ATOM 692 C CA . GLY A 1 86 ? 9.602 -3.838 -15.038 1.00 83.44 86 GLY A CA 1
ATOM 693 C C . GLY A 1 86 ? 8.904 -2.485 -14.847 1.00 83.44 86 GLY A C 1
ATOM 694 O O . GLY A 1 86 ? 9.125 -1.572 -15.651 1.00 83.44 86 GLY A O 1
ATOM 695 N N . LEU A 1 87 ? 8.076 -2.351 -13.804 1.00 83.50 87 LEU A N 1
ATOM 696 C CA . LEU A 1 87 ? 7.368 -1.115 -13.447 1.00 83.50 87 LEU A CA 1
ATOM 697 C C . LEU A 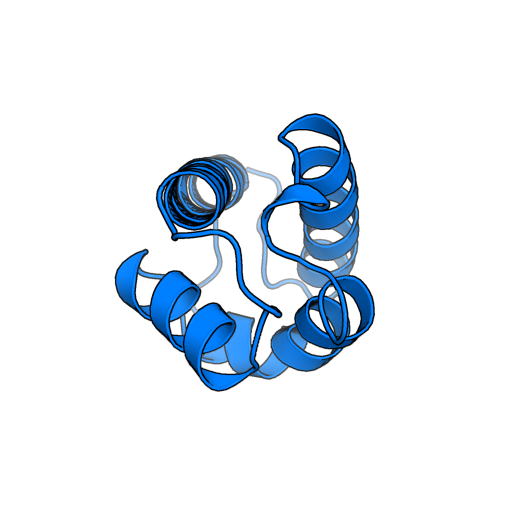1 87 ? 8.218 -0.169 -12.590 1.00 83.50 87 LEU A C 1
ATOM 699 O O . LEU A 1 87 ? 7.949 1.033 -12.551 1.00 83.50 87 LEU A O 1
ATOM 703 N N . ILE A 1 88 ? 9.245 -0.706 -11.927 1.00 85.62 88 ILE A N 1
ATOM 704 C CA . ILE A 1 88 ? 10.210 0.052 -11.126 1.00 85.62 88 ILE A CA 1
ATOM 705 C C . ILE A 1 88 ? 11.588 -0.035 -11.781 1.00 85.62 88 ILE A C 1
ATOM 707 O O . ILE A 1 88 ? 12.047 -1.113 -12.159 1.00 85.62 88 ILE A O 1
ATOM 711 N N . GLU A 1 89 ? 12.242 1.111 -11.922 1.00 83.25 89 GLU A N 1
ATOM 712 C CA . GLU A 1 89 ? 13.609 1.234 -12.416 1.00 83.25 89 GLU A CA 1
ATOM 713 C C . GLU A 1 89 ? 14.630 1.150 -11.265 1.00 83.25 89 GLU A C 1
ATOM 715 O O . GLU A 1 89 ? 14.367 1.602 -10.152 1.00 83.25 89 GLU A O 1
ATOM 720 N N . ASP A 1 90 ? 15.799 0.559 -11.533 1.00 65.69 90 ASP A N 1
ATOM 721 C CA . ASP A 1 90 ? 16.881 0.325 -10.553 1.00 65.69 90 ASP A CA 1
ATOM 722 C C . ASP A 1 90 ? 17.792 1.549 -10.316 1.00 65.69 90 ASP A C 1
ATOM 724 O O . ASP A 1 90 ? 18.843 1.409 -9.691 1.00 65.69 90 ASP A O 1
ATOM 728 N N . SER A 1 91 ? 17.423 2.709 -10.869 1.00 54.31 91 SER A N 1
ATOM 729 C CA . SER A 1 91 ? 18.209 3.950 -10.842 1.00 54.31 91 SER A CA 1
ATOM 730 C C . SER A 1 91 ? 18.392 4.519 -9.436 1.00 54.31 91 SER A C 1
ATOM 732 O O . SER A 1 91 ? 17.411 4.510 -8.653 1.00 54.31 91 SER A O 1
#

Mean predicted aligned error: 4.89 Å

pLDDT: mean 84.08, std 6.1, range [54.31, 90.44]

Foldseek 3Di:
DQAAEPVLLVVLLVQLLVVLVVDPWDQDDLVNSVVSCVVSVNDPVLCVVCVVVVCVLRHRHISVVSHPVSSVVSSVVSVVVCVVVVRYDHD

Radius of gyration: 12.37 Å; Cα contacts (8 Å, |Δi|>4): 87; chains: 1; bounding box: 30×20×34 Å

Nearest PDB structures (foldseek):
  5z2h-assembly1_B  TM=7.510E-01  e=1.371E+00  Dictyostelium discoideum

Sequence (91 aa):
MVKFTKEEYYSKWEAVSKKFEETPDSTVTRDQVRGILEENDVPAEFIDSHFGAVMDYVDGKHVSELDEETMKGFVHEIFVSAKEAGLIEDS

Secondary structure (DSSP, 8-state):
-PPEEHHHHHHHHHHHHHHHHHSPS-B--HHHHHHHHHHTT--HHHHHHHHHHHHHHHTT-BGGG--HHHHHHHHHHHHHHHHHTT-EE--

Organism: NCBI:txid151035

Solvent-accessible surface area (backbone atoms only — not comparable to full-atom values): 5223 Å² total; per-residue (Å²): 135,89,63,39,44,50,63,58,48,53,56,36,50,52,53,42,50,51,52,46,67,72,42,75,81,41,72,47,44,72,68,57,56,51,47,47,40,53,75,52,73,50,55,63,73,56,43,74,73,40,45,65,64,53,40,74,72,41,60,83,35,42,38,80,70,54,41,74,68,56,44,51,55,51,55,49,54,52,48,53,55,38,37,76,71,63,45,37,43,93,107